Protein AF-A0A135L547-F1 (afdb_monomer)

Nearest PDB structures (foldseek):
  2kpt-assembly1_A  TM=8.141E-01  e=1.147E-02  Corynebacterium glutamicum
  9dm1-assembly1_V  TM=6.692E-01  e=1.284E-01  Mycolicibacterium smegmatis MC2 155
  7orn-assembly1_A  TM=2.961E-01  e=3.358E+00  Orthobunyavirus lacrosseense

Solvent-accessible surface area (backbone atoms only — not comparable to full-atom values): 7830 Å² total; per-residue (Å²): 128,68,68,66,57,54,53,52,52,54,52,50,53,52,50,52,52,56,61,69,60,58,63,84,75,69,71,72,70,68,78,72,76,86,58,43,67,48,54,89,80,58,86,60,54,71,69,53,46,51,52,50,45,61,57,50,69,73,46,95,60,47,60,36,38,38,48,42,61,65,77,63,94,61,46,73,58,53,53,54,49,50,46,58,77,69,63,60,57,42,64,27,40,39,35,40,38,19,65,78,70,73,42,70,48,63,50,51,20,68,61,34,31,77,73,62,52,28,66,66,56,45,51,56,54,44,54,62,51,62,74,75,111

pLDDT: mean 81.59, std 14.98, range [41.41, 95.06]

Organism: NCBI:txid1413211

Radius of gyration: 24.78 Å; Cα contacts (8 Å, |Δi|>4): 134; chains: 1; bounding box: 86×33×38 Å

Secondary structure (DSSP, 8-state):
--HHHHHHHHHHHHHHHHHHTS-------------SEE-TT--S-HHHHHHHHHHHTTSSSEEEEEEES-PPTTHHHHHHHHHHHTT--TTEEEEEEETTTTEEEEEE-HHHHHTT--HHHHHHHHHHHHTT-

Foldseek 3Di:
DPVVVVVVVVVVVVVVVVVVPPDPPPPCPVPLPLQQEAEVPCPDDPVRSVVVVVVQVVDPAAEHEYEEQDDDPPNVVVVVVVCVVSVDDQRYKYWYQHPNVRAIAIAHHPVVVVVVPHRVVRVVVRVVVSVVD

Sequence (133 aa):
MMYSRFIKIWALLFLVLILSNQGRIIIAKAEEKDFVVDDPYQYFSESDKERIENEVKKLPEIYKIIVLPSGKEGIDLEAKTMFQQRNFSQDTIMILIFTDQKEIFAVTGEALQKKGLDDVFLKLKLNSISFLM

Structure (mmCIF, N/CA/C/O backbone):
data_AF-A0A135L547-F1
#
_entry.id   AF-A0A135L547-F1
#
loop_
_atom_site.group_PDB
_atom_site.id
_atom_site.type_symbol
_atom_site.label_atom_id
_atom_site.label_alt_id
_atom_site.label_comp_id
_atom_site.label_asym_id
_atom_site.label_entity_id
_atom_site.label_seq_id
_atom_site.pdbx_PDB_ins_code
_atom_site.Cartn_x
_atom_site.Cartn_y
_atom_site.Cartn_z
_atom_site.occupancy
_atom_site.B_iso_or_equiv
_atom_site.auth_seq_id
_atom_site.auth_comp_id
_atom_site.auth_asym_id
_atom_site.auth_atom_id
_atom_site.pdbx_PDB_model_num
ATOM 1 N N . MET A 1 1 ? 68.816 -13.395 19.271 1.00 59.00 1 MET A N 1
ATOM 2 C CA . MET A 1 1 ? 67.845 -13.840 18.238 1.00 59.00 1 MET A CA 1
ATOM 3 C C . MET A 1 1 ? 66.478 -14.302 18.779 1.00 59.00 1 MET A C 1
ATOM 5 O O . MET A 1 1 ? 65.581 -14.515 17.974 1.00 59.00 1 MET A O 1
ATOM 9 N N . MET A 1 2 ? 66.268 -14.427 20.101 1.00 56.75 2 MET A N 1
ATOM 10 C CA . MET A 1 2 ? 64.996 -14.917 20.676 1.00 56.75 2 MET A CA 1
ATOM 11 C C . MET A 1 2 ? 63.856 -13.880 20.660 1.00 56.75 2 MET A C 1
ATOM 13 O O . MET A 1 2 ? 62.723 -14.228 20.345 1.00 56.75 2 MET A O 1
ATOM 17 N N . TYR A 1 3 ? 64.155 -12.598 20.898 1.00 59.62 3 TYR A N 1
ATOM 18 C CA . TYR A 1 3 ? 63.150 -11.524 20.997 1.00 59.62 3 TYR A CA 1
ATOM 19 C C . TYR A 1 3 ? 62.315 -11.306 19.722 1.00 59.62 3 TYR A C 1
ATOM 21 O O . TYR A 1 3 ? 61.123 -11.023 19.803 1.00 59.62 3 TYR A O 1
ATOM 29 N N . SER A 1 4 ? 62.895 -11.524 18.536 1.00 67.06 4 SER A N 1
ATOM 30 C CA . SER A 1 4 ? 62.187 -11.355 17.254 1.00 67.06 4 SER A CA 1
ATOM 31 C C . SER A 1 4 ? 61.053 -12.371 17.058 1.00 67.06 4 SER A C 1
ATOM 33 O O . SER A 1 4 ? 60.050 -12.062 16.417 1.00 67.06 4 SER A O 1
ATOM 35 N N . ARG A 1 5 ? 61.176 -13.577 17.632 1.00 68.25 5 ARG A N 1
ATOM 36 C CA . ARG A 1 5 ? 60.136 -14.612 17.530 1.00 68.25 5 ARG A CA 1
ATOM 37 C C . ARG A 1 5 ? 58.942 -14.305 18.429 1.00 68.25 5 ARG A C 1
ATOM 39 O O . ARG A 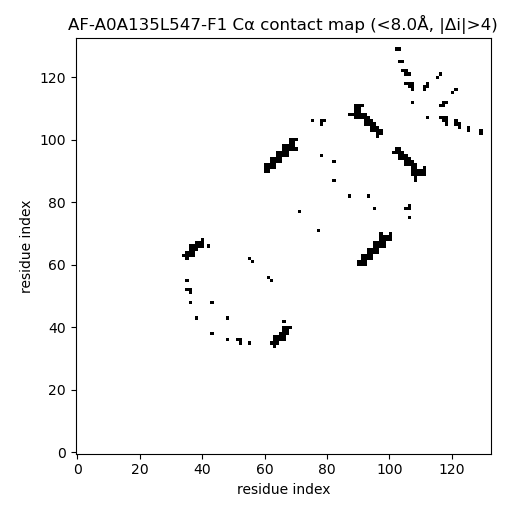1 5 ? 57.811 -14.466 17.987 1.00 68.25 5 ARG A O 1
ATOM 46 N N . PHE A 1 6 ? 59.186 -13.786 19.632 1.00 72.75 6 PHE A N 1
ATOM 47 C CA . PHE A 1 6 ? 58.117 -13.385 20.550 1.00 72.75 6 PHE A CA 1
ATOM 48 C C . PHE A 1 6 ? 57.290 -12.225 19.993 1.00 72.75 6 PHE A C 1
ATOM 50 O O . PHE A 1 6 ? 56.066 -12.293 20.008 1.00 72.75 6 PHE A O 1
ATOM 57 N N . ILE A 1 7 ? 57.937 -11.214 19.409 1.00 76.75 7 ILE A N 1
ATOM 58 C CA . ILE A 1 7 ? 57.241 -10.057 18.819 1.00 76.75 7 ILE A CA 1
ATOM 59 C C . ILE A 1 7 ? 56.313 -10.482 17.672 1.00 76.75 7 ILE A C 1
ATOM 61 O O . ILE A 1 7 ? 55.192 -9.992 17.574 1.00 76.75 7 ILE A O 1
ATOM 65 N N . LYS A 1 8 ? 56.734 -11.442 16.838 1.00 77.81 8 LYS A N 1
ATOM 66 C CA . LYS A 1 8 ? 55.902 -11.970 15.744 1.00 77.81 8 LYS A CA 1
ATOM 67 C C . LYS A 1 8 ? 54.669 -12.717 16.252 1.00 77.81 8 LYS A C 1
ATOM 69 O O . LYS A 1 8 ? 53.600 -12.563 15.674 1.00 77.81 8 LYS A O 1
ATOM 74 N N . ILE A 1 9 ? 54.806 -13.490 17.330 1.00 80.31 9 ILE A N 1
ATOM 75 C CA . ILE A 1 9 ? 53.688 -14.230 17.936 1.00 80.31 9 ILE A CA 1
ATOM 76 C C . ILE A 1 9 ? 52.670 -13.257 18.541 1.00 80.31 9 ILE A C 1
ATOM 78 O O . ILE A 1 9 ? 51.471 -13.400 18.312 1.00 80.31 9 ILE A O 1
ATOM 82 N N . TRP A 1 10 ? 53.144 -12.225 19.242 1.00 81.00 10 TRP A N 1
ATOM 83 C CA . TRP A 1 10 ? 52.277 -11.190 19.807 1.00 81.00 10 TRP A CA 1
ATOM 84 C C . TRP A 1 10 ? 51.562 -10.366 18.732 1.00 81.00 10 TRP A C 1
ATOM 86 O O . TRP A 1 10 ? 50.364 -10.123 18.853 1.00 81.00 10 TRP A O 1
ATOM 96 N N . ALA A 1 11 ? 52.252 -10.006 17.647 1.00 81.06 11 ALA A N 1
ATOM 97 C CA . ALA A 1 11 ? 51.633 -9.322 16.512 1.00 81.06 11 ALA A CA 1
ATOM 98 C C . ALA A 1 11 ? 50.558 -10.187 15.828 1.00 81.06 11 ALA A C 1
ATOM 100 O O . ALA A 1 11 ? 49.505 -9.677 15.450 1.00 81.06 11 ALA A O 1
ATOM 101 N N . LEU A 1 12 ? 50.792 -11.499 15.714 1.00 82.69 12 LEU A N 1
ATOM 102 C CA . LEU A 1 12 ? 49.831 -12.432 15.127 1.00 82.69 12 LEU A CA 1
ATOM 103 C C . LEU A 1 12 ? 48.570 -12.571 15.994 1.00 82.69 12 LEU A C 1
ATOM 105 O O . LEU A 1 12 ? 47.461 -12.543 15.470 1.00 82.69 12 LEU A O 1
ATOM 109 N N . LEU A 1 13 ? 48.726 -12.655 17.320 1.00 82.56 13 LEU A N 1
ATOM 110 C CA . LEU A 1 13 ? 47.597 -12.696 18.256 1.00 82.56 13 LEU A CA 1
ATOM 111 C C . LEU A 1 13 ? 46.771 -11.406 18.217 1.00 82.56 13 LEU A C 1
ATOM 113 O O . LEU A 1 13 ? 45.543 -11.466 18.242 1.00 82.56 13 LEU A O 1
ATOM 117 N N . PHE A 1 14 ? 47.428 -10.251 18.098 1.00 80.06 14 PHE A N 1
ATOM 118 C CA . PHE A 1 14 ? 46.744 -8.962 17.998 1.00 80.06 14 PHE A CA 1
ATOM 119 C C . PHE A 1 14 ? 45.957 -8.829 16.684 1.00 80.06 14 PHE A C 1
ATOM 121 O O . PHE A 1 14 ? 44.828 -8.343 16.683 1.00 80.06 14 PHE A O 1
ATOM 128 N N . LEU A 1 15 ? 46.505 -9.336 15.575 1.00 79.06 15 LEU A N 1
ATOM 129 C CA . LEU A 1 15 ? 45.814 -9.387 14.284 1.00 79.06 15 LEU A CA 1
ATOM 130 C C . LEU A 1 15 ? 44.569 -10.289 14.339 1.00 79.06 15 LEU A C 1
ATOM 132 O O . LEU A 1 15 ? 43.512 -9.904 13.845 1.00 79.06 15 LEU A O 1
ATOM 136 N N . VAL A 1 16 ? 44.667 -11.460 14.978 1.00 78.88 16 VAL A N 1
ATOM 137 C CA . VAL A 1 16 ? 43.524 -12.373 15.161 1.00 78.88 16 VAL A CA 1
ATOM 138 C C . VAL A 1 16 ? 42.432 -11.729 16.017 1.00 78.88 16 VAL A C 1
ATOM 140 O O . VAL A 1 16 ? 41.258 -11.904 15.713 1.00 78.88 16 VAL A O 1
ATOM 143 N N . LEU A 1 17 ? 42.798 -10.938 17.029 1.00 73.25 17 LEU A N 1
ATOM 144 C CA . LEU A 1 17 ? 41.857 -10.182 17.864 1.00 73.25 17 LEU A CA 1
ATOM 145 C C . LEU A 1 17 ? 41.134 -9.064 17.098 1.00 73.25 17 LEU A C 1
ATOM 147 O O . LEU A 1 17 ? 39.944 -8.849 17.304 1.00 73.25 17 LEU A O 1
ATOM 151 N N . ILE A 1 18 ? 41.819 -8.370 16.187 1.00 72.50 18 ILE A N 1
ATOM 152 C CA . ILE A 1 18 ? 41.183 -7.358 15.326 1.00 72.50 18 ILE A CA 1
ATOM 153 C C . ILE A 1 18 ? 40.254 -8.027 14.302 1.00 72.50 18 ILE A C 1
ATOM 155 O O . ILE A 1 18 ? 39.167 -7.519 14.034 1.00 72.50 18 ILE A O 1
ATOM 159 N N . LEU A 1 19 ? 40.650 -9.182 13.758 1.00 65.56 19 LEU A N 1
ATOM 160 C CA . LEU A 1 19 ? 39.831 -9.943 12.811 1.00 65.56 19 LEU A CA 1
ATOM 161 C C . LEU A 1 19 ? 38.622 -10.613 13.479 1.00 65.56 19 LEU A C 1
ATOM 163 O O . LEU A 1 19 ? 37.563 -10.680 12.865 1.00 65.56 19 LEU A O 1
ATOM 167 N N . SER A 1 20 ? 38.736 -11.063 14.731 1.00 66.44 20 SER A N 1
ATOM 168 C CA . SER A 1 20 ? 37.602 -11.617 15.484 1.00 66.44 20 SER A CA 1
ATOM 169 C C . SER A 1 20 ? 36.643 -10.543 16.002 1.00 66.44 20 SER A C 1
ATOM 171 O O . SER A 1 20 ? 35.490 -10.852 16.297 1.00 66.44 20 SER A O 1
ATOM 173 N N . ASN A 1 21 ? 37.102 -9.289 16.076 1.00 58.34 21 ASN A N 1
ATOM 174 C CA . ASN A 1 21 ? 36.296 -8.128 16.446 1.00 58.34 21 ASN A CA 1
ATOM 175 C C . ASN A 1 21 ? 35.741 -7.359 15.232 1.00 58.34 21 ASN A C 1
ATOM 177 O O . ASN A 1 21 ? 35.103 -6.320 15.408 1.00 58.34 21 ASN A O 1
ATOM 181 N N . GLN A 1 22 ? 35.941 -7.856 14.002 1.00 56.75 22 GLN A N 1
ATOM 182 C CA . GLN A 1 22 ? 35.088 -7.454 12.885 1.00 56.75 22 GLN A CA 1
ATOM 183 C C . GLN A 1 22 ? 33.705 -8.001 13.186 1.00 56.75 22 GLN A C 1
ATOM 185 O O . GLN A 1 22 ? 33.427 -9.190 13.031 1.00 56.75 22 GLN A O 1
ATOM 190 N N . GLY A 1 23 ? 32.905 -7.108 13.766 1.00 51.19 23 GLY A N 1
ATOM 191 C CA . GLY A 1 23 ? 31.620 -7.404 14.343 1.00 51.19 23 GLY A CA 1
ATOM 192 C C . GLY A 1 23 ? 30.828 -8.307 13.425 1.00 51.19 23 GLY A C 1
ATOM 193 O O . GLY A 1 23 ? 30.765 -8.116 12.209 1.00 51.19 23 GLY A O 1
ATOM 194 N N . ARG A 1 24 ? 30.156 -9.270 14.046 1.00 49.44 24 ARG A N 1
ATOM 195 C CA . ARG A 1 24 ? 28.866 -9.697 13.540 1.00 49.44 24 ARG A CA 1
ATOM 196 C C . ARG A 1 24 ? 28.063 -8.411 13.368 1.00 49.44 24 ARG A C 1
ATOM 198 O O . ARG A 1 24 ? 27.460 -7.926 14.321 1.00 49.44 24 ARG A O 1
ATOM 205 N N . ILE A 1 25 ? 28.097 -7.838 12.166 1.00 49.78 25 ILE A N 1
ATOM 206 C CA . ILE A 1 25 ? 27.029 -6.993 11.673 1.00 49.78 25 ILE A CA 1
ATOM 207 C C . ILE A 1 25 ? 25.880 -7.983 11.597 1.00 49.78 25 ILE A C 1
ATOM 209 O O . ILE A 1 25 ? 25.635 -8.632 10.583 1.00 49.78 25 ILE A O 1
ATOM 213 N N . ILE A 1 26 ? 25.241 -8.190 12.747 1.00 47.94 26 ILE A N 1
ATOM 214 C CA . ILE A 1 26 ? 23.870 -8.625 12.798 1.00 47.94 26 ILE A CA 1
ATOM 215 C C . ILE A 1 26 ? 23.190 -7.456 12.110 1.00 47.94 26 ILE A C 1
ATOM 217 O O . ILE A 1 26 ? 22.865 -6.446 12.729 1.00 47.94 26 ILE A O 1
ATOM 221 N N . ILE A 1 27 ? 23.084 -7.551 10.785 1.00 49.84 27 ILE A N 1
ATOM 222 C CA . ILE A 1 27 ? 21.995 -6.924 10.076 1.00 49.84 27 ILE A CA 1
ATOM 223 C C . ILE A 1 27 ? 20.817 -7.549 10.800 1.00 49.84 27 ILE A C 1
ATOM 225 O O . ILE A 1 27 ? 20.476 -8.708 10.559 1.00 49.84 27 ILE A O 1
ATOM 229 N N . ALA A 1 28 ? 20.296 -6.843 11.803 1.00 42.16 28 ALA A N 1
ATOM 230 C CA . ALA A 1 28 ? 18.946 -7.057 12.246 1.00 42.16 28 ALA A CA 1
ATOM 231 C C . ALA A 1 28 ? 18.161 -6.772 10.975 1.00 42.16 28 ALA A C 1
ATOM 233 O O . ALA A 1 28 ? 17.871 -5.625 10.645 1.00 42.16 28 ALA A O 1
ATOM 234 N N . LYS A 1 29 ? 17.983 -7.819 10.167 1.00 43.28 29 LYS A N 1
ATOM 235 C CA . LYS A 1 29 ? 16.977 -7.887 9.137 1.00 43.28 29 LYS A CA 1
ATOM 236 C C . LYS A 1 29 ? 15.732 -7.699 9.972 1.00 43.28 29 LYS A C 1
ATOM 238 O O . LYS A 1 29 ? 15.327 -8.646 10.639 1.00 43.28 29 LYS A O 1
ATOM 243 N N . ALA A 1 30 ? 15.316 -6.436 10.116 1.00 45.88 30 ALA A N 1
ATOM 244 C CA . ALA A 1 30 ? 14.135 -6.066 10.863 1.00 45.88 30 ALA A CA 1
ATOM 245 C C . ALA A 1 30 ? 13.095 -7.057 10.380 1.00 45.88 30 ALA A C 1
ATOM 247 O O . ALA A 1 30 ? 12.894 -7.150 9.167 1.00 45.88 30 ALA A O 1
ATOM 248 N N . GLU A 1 31 ? 12.628 -7.918 11.284 1.00 45.50 31 GLU A N 1
ATOM 249 C CA . GLU A 1 31 ? 11.633 -8.915 10.941 1.00 45.50 31 GLU A CA 1
ATOM 250 C C . GLU A 1 31 ? 10.502 -8.123 10.312 1.00 45.50 31 GLU A C 1
ATOM 252 O O . GLU A 1 31 ? 9.852 -7.304 10.965 1.00 45.50 31 GLU A O 1
ATOM 257 N N . GLU A 1 32 ? 10.405 -8.250 8.993 1.00 52.97 32 GLU A N 1
ATOM 258 C CA . GLU A 1 32 ? 9.425 -7.577 8.178 1.00 52.97 32 GLU A CA 1
ATOM 259 C C . GLU A 1 32 ? 8.116 -8.146 8.703 1.00 52.97 32 GLU A C 1
ATOM 261 O O . GLU A 1 32 ? 7.794 -9.307 8.450 1.00 52.97 32 GLU A O 1
ATOM 266 N N . LYS A 1 33 ? 7.429 -7.402 9.578 1.00 54.69 33 LYS A N 1
ATOM 267 C CA . LYS A 1 33 ? 6.082 -7.780 9.986 1.00 54.69 33 LYS A CA 1
ATOM 268 C C . LYS A 1 33 ? 5.312 -7.851 8.679 1.00 54.69 33 LYS A C 1
ATOM 270 O O . LYS A 1 33 ? 5.083 -6.821 8.052 1.00 54.69 33 LYS A O 1
ATOM 275 N N . ASP A 1 34 ? 4.991 -9.060 8.245 1.00 72.69 34 ASP A N 1
ATOM 276 C CA . ASP A 1 34 ? 4.260 -9.306 7.012 1.00 72.69 34 ASP A CA 1
ATOM 277 C C . ASP A 1 34 ? 2.791 -8.931 7.237 1.00 72.69 34 ASP A C 1
ATOM 279 O O . ASP A 1 34 ? 1.918 -9.777 7.386 1.00 72.69 34 ASP A O 1
ATOM 283 N N . PHE A 1 35 ? 2.526 -7.633 7.381 1.00 81.50 35 PHE A N 1
ATOM 284 C CA . PHE A 1 35 ? 1.179 -7.098 7.518 1.00 81.50 35 PHE A CA 1
ATOM 285 C C . PHE A 1 35 ? 0.586 -6.913 6.129 1.00 81.50 35 PHE A C 1
ATOM 287 O O . PHE A 1 35 ? 1.290 -6.477 5.217 1.00 81.50 35 PHE A O 1
ATOM 294 N N . VAL A 1 36 ? -0.699 -7.206 5.949 1.00 89.62 36 VAL A N 1
ATOM 295 C CA . VAL A 1 36 ? -1.418 -6.763 4.747 1.00 89.62 36 VAL A CA 1
ATOM 296 C C . VAL A 1 36 ? -2.026 -5.386 4.995 1.00 89.62 36 VAL A C 1
ATOM 298 O O . VAL A 1 36 ? -1.970 -4.548 4.101 1.00 89.62 36 VAL A O 1
ATOM 301 N N . VAL A 1 37 ? -2.525 -5.122 6.208 1.00 92.88 37 VAL A N 1
ATOM 302 C CA . VAL A 1 37 ? -3.088 -3.823 6.610 1.00 92.88 37 VAL A CA 1
ATOM 303 C C . VAL A 1 37 ? -2.299 -3.227 7.783 1.00 92.88 37 VAL A C 1
ATOM 305 O O . VAL A 1 37 ? -2.224 -3.824 8.854 1.00 92.88 37 VAL A O 1
ATOM 308 N N . ASP A 1 38 ? -1.732 -2.036 7.594 1.00 93.69 38 ASP A N 1
ATOM 309 C CA . ASP A 1 38 ? -1.131 -1.197 8.639 1.00 93.69 38 ASP A CA 1
ATOM 310 C C . ASP A 1 38 ? -2.065 -0.018 8.934 1.00 93.69 38 ASP A C 1
ATOM 312 O O . ASP A 1 38 ? -2.158 0.936 8.163 1.00 93.69 38 ASP A O 1
ATOM 316 N N . ASP A 1 39 ? -2.791 -0.112 10.045 1.00 93.25 39 ASP A N 1
ATOM 317 C CA . ASP A 1 39 ? -3.745 0.897 10.513 1.00 93.25 39 ASP A CA 1
ATOM 318 C C . ASP A 1 39 ? -3.389 1.319 11.950 1.00 93.25 39 ASP A C 1
ATOM 320 O O . ASP A 1 39 ? -3.983 0.830 12.921 1.00 93.25 39 ASP A O 1
ATOM 324 N N . PRO A 1 40 ? -2.373 2.188 12.109 1.00 90.62 40 PRO A N 1
ATOM 325 C CA . PRO A 1 40 ? -1.860 2.584 13.419 1.00 90.62 40 PRO A CA 1
ATOM 326 C C . PRO A 1 40 ? -2.842 3.451 14.220 1.00 90.62 40 PRO A C 1
ATOM 328 O O . PRO A 1 40 ? -2.686 3.584 15.433 1.00 90.62 40 PRO A O 1
ATOM 331 N N . TYR A 1 41 ? -3.850 4.025 13.561 1.00 93.12 41 TYR A N 1
ATOM 332 C CA . TYR A 1 41 ? -4.857 4.900 14.166 1.00 93.12 41 TYR A CA 1
ATOM 333 C C . TYR A 1 41 ? -6.197 4.194 14.422 1.00 93.12 41 TYR A C 1
ATOM 335 O O . TYR A 1 41 ? -7.107 4.813 14.967 1.00 93.12 41 TYR A O 1
ATOM 343 N N . GLN A 1 42 ? -6.295 2.899 14.096 1.00 93.75 42 GLN A N 1
ATOM 344 C CA . GLN A 1 42 ? -7.456 2.045 14.366 1.00 93.75 42 GLN A CA 1
ATOM 345 C C . GLN A 1 42 ? -8.754 2.536 13.704 1.00 93.75 42 GLN A C 1
ATOM 347 O O . GLN A 1 42 ? -9.829 2.476 14.300 1.00 93.75 42 GLN A O 1
ATOM 352 N N . TYR A 1 43 ? -8.664 3.005 12.460 1.00 93.56 43 TYR A N 1
ATOM 353 C CA . TYR A 1 43 ? -9.841 3.345 11.657 1.00 93.56 43 TYR A CA 1
ATOM 354 C C . TYR A 1 43 ? -10.689 2.120 11.295 1.00 93.56 43 TYR A C 1
ATOM 356 O O . TYR A 1 43 ? -11.901 2.241 11.112 1.00 93.56 43 TYR A O 1
ATOM 364 N N . PHE A 1 44 ? -10.068 0.946 11.196 1.00 93.38 44 PHE A N 1
ATOM 365 C CA . PHE A 1 44 ? -10.736 -0.322 10.940 1.00 93.38 44 PHE A CA 1
ATOM 366 C C . PHE A 1 44 ? -10.798 -1.181 12.199 1.00 93.38 44 PHE A C 1
ATOM 368 O O . PHE A 1 44 ? -9.840 -1.275 12.971 1.00 93.38 44 PHE A O 1
ATOM 375 N N . SER A 1 45 ? -11.921 -1.882 12.366 1.00 95.06 45 SER A N 1
ATOM 376 C CA . SER A 1 45 ? -12.009 -2.956 13.353 1.00 95.06 45 SER A CA 1
ATOM 377 C C . SER A 1 45 ? -11.096 -4.123 12.960 1.00 95.06 45 SER A C 1
ATOM 379 O O . SER A 1 45 ? -10.795 -4.321 11.783 1.00 95.06 45 SER A O 1
ATOM 381 N N . GLU A 1 46 ? -10.689 -4.950 13.923 1.00 93.31 46 GLU A N 1
ATOM 382 C CA . GLU A 1 46 ? -9.891 -6.150 13.622 1.00 93.31 46 GLU A CA 1
ATOM 383 C C . GLU A 1 46 ? -10.623 -7.106 12.663 1.00 93.31 46 GLU A C 1
ATOM 385 O O . GLU A 1 46 ? -10.003 -7.668 11.764 1.00 93.31 46 GLU A O 1
ATOM 390 N N . SER A 1 47 ? -11.954 -7.210 12.767 1.00 94.44 47 SER A N 1
ATOM 391 C CA . SER A 1 47 ? -12.768 -7.984 11.820 1.00 94.44 47 SER A CA 1
ATOM 392 C C . SER A 1 47 ? -12.754 -7.413 10.401 1.00 94.44 47 SER A C 1
ATOM 394 O O . SER A 1 47 ? -12.778 -8.171 9.432 1.00 94.44 47 SER A O 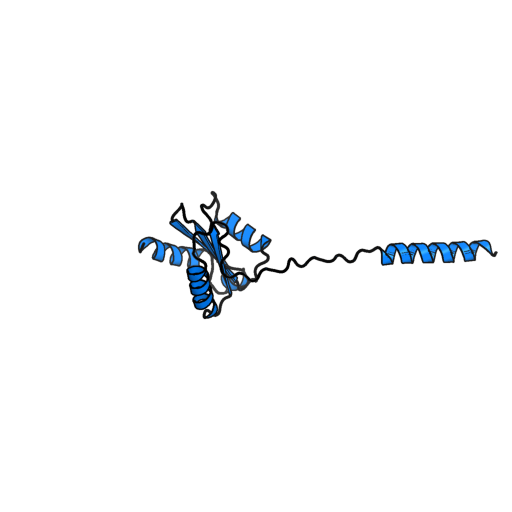1
ATOM 396 N N . ASP A 1 48 ? -12.705 -6.085 10.256 1.00 94.19 48 ASP A N 1
ATOM 397 C CA . ASP A 1 48 ? -12.596 -5.457 8.938 1.00 94.19 48 ASP A CA 1
ATOM 398 C C . ASP A 1 48 ? -11.223 -5.713 8.329 1.00 94.19 48 ASP A C 1
ATOM 400 O O . ASP A 1 48 ? -11.144 -6.072 7.153 1.00 94.19 48 ASP A O 1
ATOM 404 N N . LYS A 1 49 ? -10.159 -5.587 9.132 1.00 93.44 49 LYS A N 1
ATOM 405 C CA . LYS A 1 49 ? -8.793 -5.899 8.703 1.00 93.44 49 LYS A CA 1
ATOM 406 C C . LYS A 1 49 ? -8.714 -7.343 8.234 1.00 93.44 49 LYS A C 1
ATOM 408 O O . LYS A 1 49 ? -8.343 -7.565 7.090 1.00 93.44 49 LYS A O 1
ATOM 413 N N . GLU A 1 50 ? -9.166 -8.303 9.040 1.00 94.25 50 GLU A N 1
ATOM 414 C CA . GLU A 1 50 ? -9.160 -9.726 8.680 1.00 94.25 50 GLU A CA 1
ATOM 415 C C . GLU A 1 50 ? -9.934 -10.000 7.382 1.00 94.25 50 GLU A C 1
ATOM 417 O O . GLU A 1 50 ? -9.459 -10.729 6.507 1.00 94.25 50 GLU A O 1
ATOM 422 N N . ARG A 1 51 ? -11.106 -9.376 7.207 1.00 94.00 51 ARG A N 1
ATOM 423 C CA . ARG A 1 51 ? -11.873 -9.487 5.961 1.00 94.00 51 ARG A CA 1
ATOM 424 C C . ARG A 1 51 ? -11.086 -8.949 4.766 1.00 94.00 51 ARG A C 1
ATOM 426 O O . ARG A 1 51 ? -11.041 -9.613 3.734 1.00 94.00 51 ARG A O 1
ATOM 433 N N . ILE A 1 52 ? -10.462 -7.779 4.902 1.00 93.19 52 ILE A N 1
ATOM 434 C CA . ILE A 1 52 ? -9.622 -7.183 3.857 1.00 93.19 52 ILE A CA 1
ATOM 435 C C . ILE A 1 52 ? -8.444 -8.107 3.537 1.00 93.19 52 ILE A C 1
ATOM 437 O O . ILE A 1 52 ? -8.226 -8.417 2.369 1.00 93.19 52 ILE A O 1
ATOM 441 N N . GLU A 1 53 ? -7.723 -8.599 4.548 1.00 93.00 53 GLU A N 1
ATOM 442 C CA . GLU A 1 53 ? -6.590 -9.505 4.344 1.00 93.00 53 GLU A CA 1
ATOM 443 C C . GLU A 1 53 ? -7.008 -10.780 3.607 1.00 93.00 53 GLU A C 1
ATOM 445 O O . GLU A 1 53 ? -6.302 -11.236 2.709 1.00 93.00 53 GLU A O 1
ATOM 450 N N . ASN A 1 54 ? -8.164 -11.348 3.957 1.00 93.06 54 ASN A N 1
ATOM 451 C CA . ASN A 1 54 ? -8.685 -12.558 3.329 1.00 93.06 54 ASN A CA 1
ATOM 452 C C . ASN A 1 54 ? -9.090 -12.343 1.867 1.00 93.06 54 ASN A C 1
ATOM 454 O O . ASN A 1 54 ? -8.889 -13.242 1.053 1.00 93.06 54 ASN A O 1
ATOM 458 N N . GLU A 1 55 ? -9.648 -11.185 1.513 1.00 92.69 55 GLU A N 1
ATOM 459 C CA . GLU A 1 55 ? 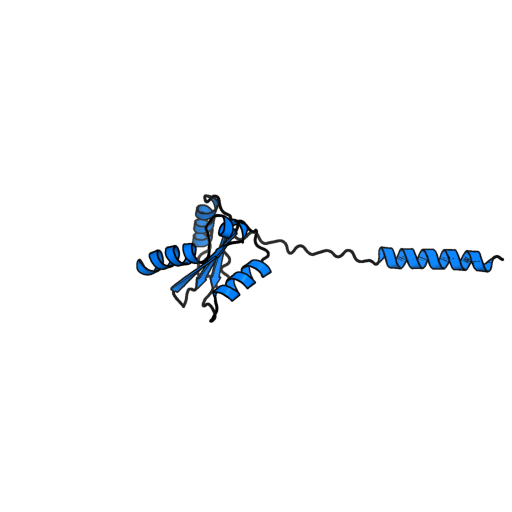-9.946 -10.865 0.113 1.00 92.69 55 GLU A CA 1
ATOM 460 C C . GLU A 1 55 ? -8.671 -10.596 -0.687 1.00 92.69 55 GLU A C 1
ATOM 462 O O . GLU A 1 55 ? -8.498 -11.120 -1.786 1.00 92.69 55 GLU A O 1
ATOM 467 N N . VAL A 1 56 ? -7.739 -9.843 -0.107 1.00 90.25 56 VAL A N 1
ATOM 468 C CA . VAL A 1 56 ? -6.470 -9.485 -0.741 1.00 90.25 56 VAL A CA 1
ATOM 469 C C . VAL A 1 56 ? -5.589 -10.709 -0.998 1.00 90.25 56 VAL A C 1
ATOM 471 O O . VAL A 1 56 ? -4.993 -10.813 -2.064 1.00 90.25 56 VAL A O 1
ATOM 474 N N . LYS A 1 57 ? -5.546 -11.679 -0.076 1.00 88.19 57 LYS A N 1
ATOM 475 C CA . LYS A 1 57 ? -4.781 -12.932 -0.239 1.00 88.19 57 LYS A CA 1
ATOM 476 C C . LYS A 1 57 ? -5.234 -13.787 -1.429 1.00 88.19 57 LYS A C 1
ATOM 478 O O . LYS A 1 57 ? -4.505 -14.692 -1.826 1.00 88.19 57 LYS A O 1
ATOM 483 N N . LYS A 1 58 ? -6.427 -13.543 -1.983 1.00 90.38 58 LYS A N 1
ATOM 484 C CA . LYS A 1 58 ? -6.924 -14.233 -3.187 1.00 90.38 58 LYS A CA 1
ATOM 485 C C . LYS A 1 58 ? -6.378 -13.624 -4.480 1.00 90.38 58 LYS A C 1
ATOM 487 O O . LYS A 1 58 ? -6.550 -14.223 -5.541 1.00 90.38 58 LYS A O 1
ATOM 492 N N . LEU A 1 59 ? -5.781 -12.435 -4.410 1.00 87.38 59 LEU A N 1
ATOM 493 C CA . LEU A 1 59 ? -5.220 -11.737 -5.559 1.00 87.38 59 LEU A CA 1
ATOM 494 C C . LEU A 1 59 ? -3.790 -12.237 -5.840 1.00 87.38 59 LEU A C 1
ATOM 496 O O . LEU A 1 59 ? -3.095 -12.656 -4.914 1.00 87.38 59 LEU A O 1
ATOM 500 N N . PRO A 1 60 ? -3.352 -12.244 -7.112 1.00 84.88 60 PRO A N 1
ATOM 501 C CA . PRO A 1 60 ? -2.048 -12.789 -7.482 1.00 84.88 60 PRO A CA 1
ATOM 502 C C . PRO A 1 60 ? -0.872 -11.872 -7.114 1.00 84.88 60 PRO A C 1
ATOM 504 O O . PRO A 1 60 ? 0.250 -12.358 -6.966 1.00 84.88 60 PRO A O 1
ATOM 507 N N . GLU A 1 61 ? -1.102 -10.566 -6.976 1.00 87.00 61 GLU A N 1
ATOM 508 C CA . GLU A 1 61 ? -0.094 -9.598 -6.549 1.00 87.00 61 GLU A CA 1
ATOM 509 C C . GLU A 1 61 ? 0.003 -9.487 -5.022 1.00 87.00 61 GLU A C 1
ATOM 511 O O . GLU A 1 61 ? -0.919 -9.819 -4.277 1.00 87.00 61 GLU A O 1
ATOM 516 N N . ILE A 1 62 ? 1.136 -8.972 -4.540 1.00 90.69 62 ILE A N 1
ATOM 517 C CA . ILE A 1 62 ? 1.319 -8.671 -3.120 1.00 90.69 62 ILE A CA 1
ATOM 518 C C . ILE A 1 62 ? 0.739 -7.285 -2.861 1.00 90.69 62 ILE A C 1
ATOM 520 O O . ILE A 1 62 ? 1.151 -6.318 -3.494 1.00 90.69 62 ILE A O 1
ATOM 524 N N . TYR A 1 63 ? -0.169 -7.159 -1.901 1.00 92.81 63 TYR A N 1
ATOM 525 C CA . TYR A 1 63 ? -0.727 -5.863 -1.521 1.00 92.81 63 TYR A CA 1
ATOM 526 C C . TYR A 1 63 ? -0.325 -5.489 -0.100 1.00 92.81 63 TYR A C 1
ATOM 528 O O . TYR A 1 63 ? -0.305 -6.332 0.801 1.00 92.81 63 TYR A O 1
ATOM 536 N N . LYS A 1 64 ? -0.050 -4.200 0.096 1.00 94.62 64 LYS A N 1
ATOM 537 C CA . LYS A 1 64 ? 0.182 -3.576 1.402 1.00 94.62 64 LYS A CA 1
ATOM 538 C C . LYS A 1 64 ? -0.709 -2.347 1.510 1.00 94.62 64 LYS A C 1
ATOM 540 O O . LYS A 1 64 ? -0.567 -1.415 0.727 1.00 94.62 64 LYS A O 1
ATOM 545 N N . ILE A 1 65 ? -1.637 -2.349 2.453 1.00 94.88 65 ILE A N 1
ATOM 546 C CA . ILE A 1 65 ? -2.592 -1.268 2.688 1.00 94.88 65 ILE A CA 1
ATOM 547 C C . ILE A 1 65 ? -2.135 -0.513 3.930 1.00 94.88 65 ILE A C 1
ATOM 549 O O . ILE A 1 65 ? -1.922 -1.124 4.972 1.00 94.88 65 ILE A O 1
ATOM 553 N N . ILE A 1 66 ? -1.979 0.802 3.826 1.00 94.44 66 ILE A N 1
ATOM 554 C CA . ILE A 1 66 ? -1.581 1.671 4.933 1.00 94.44 66 ILE A CA 1
ATOM 555 C C . ILE A 1 66 ? -2.646 2.747 5.097 1.00 94.44 66 ILE A C 1
ATOM 557 O O . ILE A 1 66 ? -3.011 3.427 4.136 1.00 94.44 66 ILE A O 1
ATOM 561 N N . VAL A 1 67 ? -3.143 2.899 6.318 1.00 94.69 67 VAL A N 1
ATOM 562 C CA . VAL A 1 67 ? -4.230 3.820 6.647 1.00 94.69 67 VAL A CA 1
ATOM 563 C C . VAL A 1 67 ? -3.668 4.974 7.456 1.00 94.69 67 VAL A C 1
ATOM 565 O O . VAL A 1 67 ? -3.043 4.781 8.499 1.00 94.69 67 VAL A O 1
ATOM 568 N N . LEU A 1 68 ? -3.863 6.185 6.951 1.00 93.31 68 LEU A N 1
ATOM 569 C CA . LEU A 1 68 ? -3.326 7.409 7.525 1.00 93.31 68 LEU A CA 1
ATOM 570 C C . LEU A 1 68 ? -4.437 8.465 7.607 1.00 93.31 68 LEU A C 1
ATOM 572 O O . LEU A 1 68 ? -5.340 8.466 6.774 1.00 93.31 68 LEU A O 1
ATOM 576 N N . PRO A 1 69 ? -4.368 9.400 8.567 1.00 90.69 69 PRO A N 1
ATOM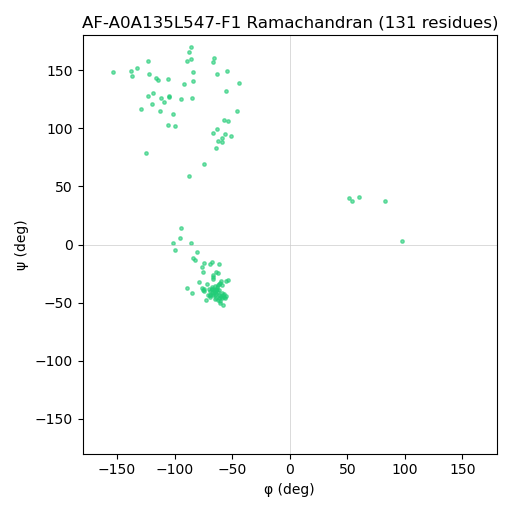 577 C CA . PRO A 1 69 ? -5.326 10.500 8.650 1.00 90.69 69 PRO A CA 1
ATOM 578 C C . PRO A 1 69 ? -5.291 11.375 7.390 1.00 90.69 69 PRO A C 1
ATOM 580 O O . PRO A 1 69 ? -6.312 11.614 6.749 1.00 90.69 69 PRO A O 1
ATOM 583 N N . SER A 1 70 ? -4.097 11.811 6.984 1.00 90.50 70 SER A N 1
ATOM 584 C CA . SER A 1 70 ? -3.898 12.746 5.874 1.00 90.50 70 SER A CA 1
ATOM 585 C C . SER A 1 70 ? -2.525 12.577 5.227 1.00 90.50 70 SER A C 1
ATOM 587 O O . SER A 1 70 ? -1.550 12.286 5.924 1.00 90.50 70 SER A O 1
ATOM 589 N N . GLY A 1 71 ? -2.437 12.833 3.924 1.00 84.62 71 GLY A N 1
ATOM 590 C CA . GLY A 1 71 ? -1.192 12.948 3.171 1.00 84.62 71 GLY A CA 1
ATOM 591 C C . GLY A 1 71 ? -0.644 14.376 3.160 1.00 84.62 71 GLY A C 1
ATOM 592 O O . GLY A 1 71 ? -1.387 15.344 3.361 1.00 84.62 71 GLY A O 1
ATOM 593 N N . LYS A 1 72 ? 0.663 14.518 2.922 1.00 83.94 72 LYS A N 1
ATOM 594 C CA . LYS A 1 72 ? 1.307 15.826 2.727 1.00 83.94 72 LYS A CA 1
ATOM 595 C C . LYS A 1 72 ? 1.248 16.259 1.262 1.00 83.94 72 LYS A C 1
ATOM 597 O O . LYS A 1 72 ? 1.012 15.452 0.363 1.00 83.94 72 LYS A O 1
ATOM 602 N N . GLU A 1 73 ? 1.523 17.539 1.012 1.00 81.12 73 GLU A N 1
ATOM 603 C CA . GLU A 1 73 ? 1.817 18.003 -0.347 1.00 81.12 73 GLU A CA 1
ATOM 604 C C . GLU A 1 73 ? 2.983 17.195 -0.939 1.00 81.12 73 GLU A C 1
ATOM 606 O O . GLU A 1 73 ? 4.014 17.003 -0.292 1.00 81.12 73 GLU A O 1
ATOM 611 N N . GLY A 1 74 ? 2.818 16.711 -2.174 1.00 84.31 74 GLY A N 1
ATOM 612 C CA . GLY A 1 74 ? 3.805 15.841 -2.819 1.00 84.31 74 GLY A CA 1
ATOM 613 C C . GLY A 1 74 ? 3.684 14.364 -2.433 1.00 84.31 74 GLY A C 1
ATOM 614 O O . GLY A 1 74 ? 4.702 13.676 -2.321 1.00 84.31 74 GLY A O 1
ATOM 615 N N . ILE A 1 75 ? 2.454 13.866 -2.268 1.00 86.62 75 ILE A N 1
ATOM 616 C CA . ILE A 1 75 ? 2.185 12.486 -1.847 1.00 86.62 75 ILE A CA 1
ATOM 617 C C . ILE A 1 75 ? 2.869 11.418 -2.710 1.00 86.62 75 ILE A C 1
ATOM 619 O O . ILE A 1 75 ? 3.292 10.389 -2.192 1.00 86.62 75 ILE A O 1
ATOM 623 N N . ASP A 1 76 ? 3.078 11.690 -4.001 1.00 87.44 76 ASP A N 1
ATOM 624 C CA . ASP A 1 76 ? 3.815 10.805 -4.909 1.00 87.44 76 ASP A CA 1
ATOM 625 C C . ASP A 1 76 ? 5.228 10.478 -4.384 1.00 87.44 76 ASP A C 1
ATOM 627 O O . ASP A 1 76 ? 5.671 9.327 -4.416 1.00 87.44 76 ASP A O 1
ATOM 631 N N . LEU A 1 77 ? 5.951 11.491 -3.890 1.00 88.75 77 LEU A N 1
ATOM 632 C CA . LEU A 1 77 ? 7.308 11.331 -3.367 1.00 88.75 77 LEU A CA 1
ATOM 633 C C . LEU A 1 77 ? 7.292 10.655 -1.996 1.00 88.75 77 LEU A C 1
ATOM 635 O O . LEU A 1 77 ? 8.135 9.799 -1.716 1.00 88.75 77 LEU A O 1
ATOM 639 N N . GLU A 1 78 ? 6.333 11.026 -1.150 1.00 89.12 78 GLU A N 1
ATOM 640 C CA . GLU A 1 78 ? 6.166 10.433 0.173 1.00 89.12 78 GLU A CA 1
ATOM 641 C C . GLU A 1 78 ? 5.860 8.934 0.064 1.00 89.12 78 GLU A C 1
ATOM 643 O O . GLU A 1 78 ? 6.549 8.126 0.683 1.00 89.12 78 GLU A O 1
ATOM 648 N N . ALA A 1 79 ? 4.924 8.543 -0.800 1.00 90.25 79 ALA A N 1
ATOM 649 C CA . ALA A 1 79 ? 4.572 7.149 -1.041 1.00 90.25 79 ALA A CA 1
ATOM 650 C C . ALA A 1 79 ? 5.769 6.333 -1.555 1.00 90.25 79 ALA A C 1
ATOM 652 O O . ALA A 1 79 ? 6.049 5.251 -1.039 1.00 90.25 79 ALA A O 1
ATOM 653 N N . LYS A 1 80 ? 6.533 6.864 -2.520 1.00 90.25 80 LYS A N 1
ATOM 654 C CA . LYS A 1 80 ? 7.757 6.207 -3.019 1.00 90.25 80 LYS A CA 1
ATOM 655 C C . LYS A 1 80 ? 8.809 6.056 -1.924 1.00 90.25 80 LYS A C 1
ATOM 657 O O . LYS A 1 80 ? 9.433 5.003 -1.807 1.00 90.25 80 LYS A O 1
ATOM 662 N N . THR A 1 81 ? 8.964 7.080 -1.088 1.00 90.50 81 THR A N 1
ATOM 663 C CA . THR A 1 81 ? 9.884 7.050 0.052 1.00 90.50 81 THR A CA 1
ATOM 664 C C . THR A 1 81 ? 9.454 5.998 1.074 1.00 90.50 81 THR A C 1
ATOM 666 O O . THR A 1 81 ? 10.284 5.197 1.495 1.00 90.50 81 THR A O 1
ATOM 669 N N . MET A 1 82 ? 8.165 5.934 1.425 1.00 90.38 82 MET A N 1
ATOM 670 C CA . MET A 1 82 ? 7.635 4.911 2.332 1.00 90.38 82 MET A CA 1
ATOM 671 C C . MET A 1 82 ? 7.841 3.502 1.772 1.00 90.38 82 MET A C 1
ATOM 673 O O . MET A 1 82 ? 8.300 2.625 2.499 1.00 90.38 82 MET A O 1
ATOM 677 N N . PHE A 1 83 ? 7.570 3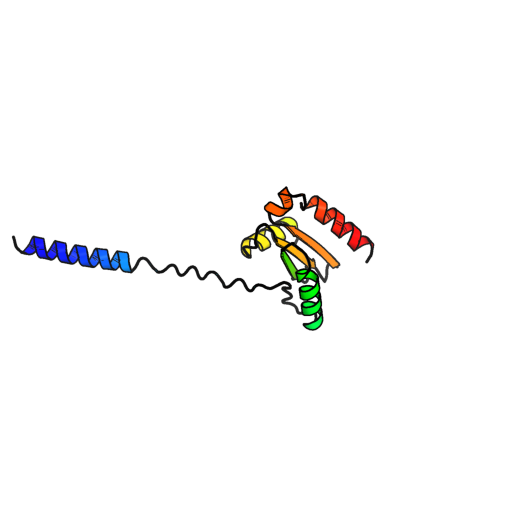.292 0.481 1.00 92.12 83 PHE A N 1
ATOM 678 C CA . PHE A 1 83 ? 7.775 2.006 -0.187 1.00 92.12 83 PHE A CA 1
ATOM 679 C C . PHE A 1 83 ? 9.226 1.520 -0.051 1.00 92.12 83 PHE A C 1
ATOM 681 O O . PHE A 1 83 ? 9.478 0.369 0.308 1.00 92.12 83 PHE A O 1
ATOM 688 N N . GLN A 1 84 ? 10.186 2.420 -0.287 1.00 90.75 84 GLN A N 1
ATOM 689 C CA . GLN A 1 84 ? 11.616 2.133 -0.166 1.00 90.75 84 GLN A CA 1
ATOM 690 C C . GLN A 1 84 ? 12.048 1.910 1.286 1.00 90.75 84 GLN A C 1
ATOM 692 O O . GLN A 1 84 ? 12.764 0.954 1.570 1.00 90.75 84 GLN A O 1
ATOM 697 N N . GLN A 1 85 ? 11.599 2.756 2.216 1.00 90.12 85 GLN A N 1
ATOM 698 C CA . GLN A 1 85 ? 11.926 2.643 3.642 1.00 90.12 85 GLN A CA 1
ATOM 699 C C . GLN A 1 85 ? 11.411 1.342 4.256 1.00 90.12 85 GLN A C 1
ATOM 701 O O . GLN A 1 85 ? 12.066 0.765 5.122 1.00 90.12 85 GLN A O 1
ATOM 706 N N . ARG A 1 86 ? 10.246 0.876 3.798 1.00 89.12 86 ARG A N 1
ATOM 707 C CA . ARG A 1 86 ? 9.644 -0.395 4.215 1.00 89.12 86 ARG A CA 1
ATOM 708 C C . ARG A 1 86 ? 10.259 -1.599 3.496 1.00 89.12 86 ARG A C 1
ATOM 710 O O . ARG A 1 86 ? 9.943 -2.723 3.856 1.00 89.12 86 ARG A O 1
ATOM 717 N N . ASN A 1 87 ? 11.141 -1.361 2.521 1.00 89.38 87 ASN A N 1
A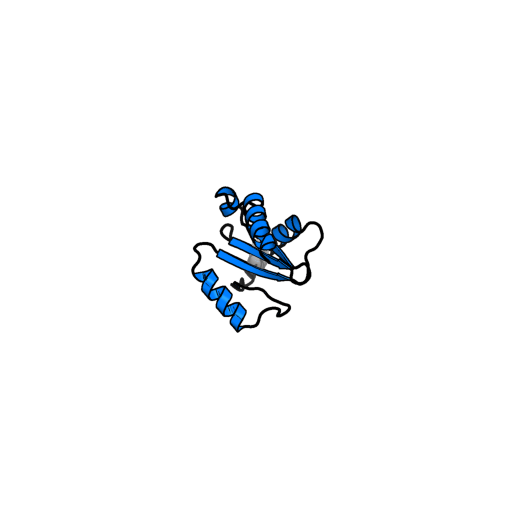TOM 718 C CA . ASN A 1 87 ? 11.830 -2.375 1.726 1.00 89.38 87 ASN A CA 1
ATOM 719 C C . ASN A 1 87 ? 10.876 -3.379 1.050 1.00 89.38 87 ASN A C 1
ATOM 721 O O . ASN A 1 87 ? 11.183 -4.566 0.946 1.00 89.38 87 ASN A O 1
ATOM 725 N N . PHE A 1 88 ? 9.721 -2.899 0.581 1.00 90.38 88 PHE A N 1
ATOM 726 C CA . PHE A 1 88 ? 8.737 -3.760 -0.063 1.00 90.38 88 PHE A CA 1
ATOM 727 C C . PHE A 1 88 ? 9.272 -4.389 -1.357 1.00 90.38 88 PHE A C 1
ATOM 729 O O . PHE A 1 88 ? 10.038 -3.782 -2.111 1.00 90.38 88 PHE A O 1
ATOM 736 N N . SER A 1 89 ? 8.817 -5.616 -1.632 1.00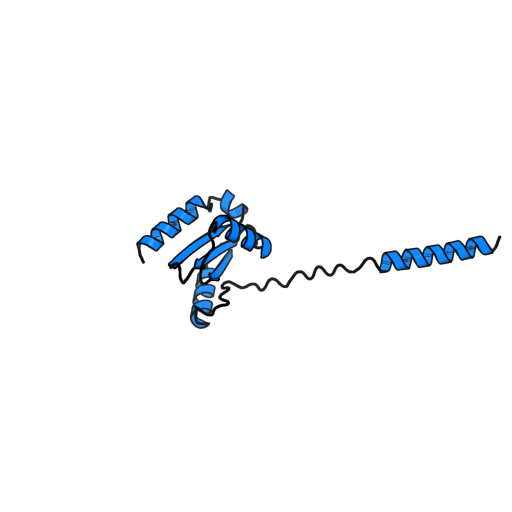 91.38 89 SER A N 1
ATOM 737 C CA . SER A 1 89 ? 9.110 -6.322 -2.884 1.00 91.38 89 SER A CA 1
ATOM 738 C C . SER A 1 89 ? 8.712 -5.499 -4.114 1.00 91.38 89 SER A C 1
ATOM 740 O O . SER A 1 89 ? 7.731 -4.760 -4.100 1.00 91.38 89 SER A O 1
ATOM 742 N N . GLN A 1 90 ? 9.436 -5.675 -5.221 1.00 90.81 90 GLN A N 1
ATOM 743 C CA . GLN A 1 90 ? 9.141 -5.002 -6.490 1.00 90.81 90 GLN A CA 1
ATOM 744 C C . GLN A 1 90 ? 7.825 -5.467 -7.140 1.00 90.81 90 GLN A C 1
ATOM 746 O O . GLN A 1 90 ? 7.316 -4.784 -8.028 1.00 90.81 90 GLN A O 1
ATOM 751 N N . ASP A 1 91 ? 7.274 -6.594 -6.681 1.00 90.19 91 ASP A N 1
ATOM 752 C CA . ASP A 1 91 ? 5.956 -7.110 -7.067 1.00 90.19 91 ASP A CA 1
ATOM 753 C C . ASP A 1 91 ? 4.832 -6.674 -6.096 1.00 90.19 91 ASP A C 1
ATOM 755 O O . ASP A 1 91 ? 3.736 -7.234 -6.117 1.00 90.19 91 ASP A O 1
ATOM 759 N N . THR A 1 92 ? 5.095 -5.684 -5.232 1.00 92.62 92 THR A N 1
ATOM 760 C CA . THR A 1 92 ? 4.116 -5.145 -4.277 1.00 92.62 92 THR A CA 1
ATOM 761 C C . THR A 1 92 ? 3.343 -3.957 -4.850 1.00 92.62 92 THR A C 1
ATOM 763 O O . THR A 1 92 ? 3.922 -3.038 -5.437 1.00 92.62 92 THR A O 1
ATOM 766 N N . ILE A 1 93 ? 2.037 -3.939 -4.589 1.00 93.25 93 ILE A N 1
ATOM 767 C CA . ILE A 1 93 ? 1.132 -2.800 -4.726 1.00 93.25 93 ILE A CA 1
ATOM 768 C C . ILE A 1 93 ? 0.893 -2.219 -3.330 1.00 93.25 93 ILE A C 1
ATOM 770 O O . ILE A 1 93 ? 0.269 -2.850 -2.477 1.00 93.25 93 ILE A O 1
ATOM 774 N N . MET A 1 94 ? 1.394 -1.012 -3.080 1.00 94.69 94 MET A N 1
ATOM 775 C CA . MET A 1 94 ? 1.125 -0.280 -1.847 1.00 94.69 94 MET A CA 1
ATOM 776 C C . MET A 1 94 ? -0.058 0.663 -2.057 1.00 94.69 94 MET A C 1
ATOM 778 O O . MET A 1 94 ? -0.033 1.499 -2.957 1.00 94.69 94 MET A O 1
ATOM 782 N N . ILE A 1 95 ? -1.072 0.547 -1.206 1.00 93.56 95 ILE A N 1
ATOM 783 C CA . ILE A 1 95 ? -2.265 1.391 -1.197 1.00 93.56 95 ILE A CA 1
ATOM 784 C C . ILE A 1 95 ? -2.229 2.241 0.070 1.00 93.56 95 ILE A C 1
ATOM 786 O O . ILE A 1 95 ? -2.118 1.712 1.172 1.00 93.56 95 ILE A O 1
ATOM 790 N N . LEU A 1 96 ? -2.337 3.552 -0.089 1.00 93.62 96 LEU A N 1
ATOM 791 C CA . LEU A 1 96 ? -2.479 4.519 0.988 1.00 93.62 96 LEU A CA 1
ATOM 792 C C . LEU A 1 96 ? -3.931 4.995 1.025 1.00 93.62 96 LEU A C 1
ATOM 794 O O . LEU A 1 96 ? -4.473 5.415 0.003 1.00 93.62 96 LEU A O 1
ATOM 798 N N . ILE A 1 97 ? -4.553 4.925 2.196 1.00 93.19 97 ILE A N 1
ATOM 799 C CA . ILE A 1 97 ? -5.914 5.411 2.430 1.00 93.19 97 ILE A CA 1
ATOM 800 C C . ILE A 1 97 ? -5.817 6.604 3.378 1.00 93.19 97 ILE A C 1
ATOM 802 O O . ILE A 1 97 ? -5.413 6.432 4.527 1.00 93.19 97 ILE A O 1
ATOM 806 N N . PHE A 1 98 ? -6.191 7.791 2.898 1.00 92.38 98 PHE A N 1
ATOM 807 C CA . PHE A 1 98 ? -6.225 9.032 3.670 1.00 92.38 98 PHE A CA 1
ATOM 808 C C . PHE A 1 98 ? -7.648 9.324 4.127 1.00 92.38 98 PHE A C 1
ATOM 810 O O . PHE A 1 98 ? -8.486 9.773 3.342 1.00 92.38 98 PHE A O 1
ATOM 817 N N . THR A 1 99 ? -7.944 9.051 5.394 1.00 91.00 99 THR A N 1
ATOM 818 C CA . THR A 1 99 ? -9.322 9.064 5.906 1.00 91.00 99 THR A CA 1
ATOM 819 C C . THR A 1 99 ? -9.930 10.460 5.964 1.00 91.00 99 THR A C 1
ATOM 821 O O . THR A 1 99 ? -11.093 10.634 5.602 1.00 91.00 99 THR A O 1
ATOM 824 N N . ASP A 1 100 ? -9.152 11.464 6.366 1.00 91.25 100 ASP A N 1
ATOM 825 C CA . ASP A 1 100 ? -9.651 12.826 6.574 1.00 91.25 100 ASP A CA 1
ATOM 826 C C . ASP A 1 100 ? -9.805 13.559 5.235 1.00 91.25 100 ASP A C 1
ATOM 828 O O . ASP A 1 100 ? -10.723 14.358 5.049 1.00 91.25 100 ASP A O 1
ATOM 832 N N . GLN A 1 101 ? -8.930 13.239 4.276 1.00 88.38 101 GLN A N 1
ATOM 833 C CA . GLN A 1 101 ? -8.973 13.746 2.900 1.00 88.38 101 GLN A CA 1
ATOM 834 C C . GLN A 1 101 ? -9.925 12.947 2.001 1.00 88.38 101 GLN A C 1
ATOM 836 O O . GLN A 1 101 ? -10.246 13.404 0.907 1.00 88.38 101 GLN A O 1
ATOM 841 N N . LYS A 1 102 ? -10.398 11.780 2.463 1.00 88.44 102 LYS A N 1
ATOM 842 C CA . LYS A 1 102 ? -11.192 10.818 1.680 1.00 88.44 102 LYS A CA 1
ATOM 843 C C . LYS A 1 102 ? -10.534 10.470 0.345 1.00 88.44 102 LYS A C 1
ATOM 845 O O . LYS A 1 102 ? -11.202 10.342 -0.678 1.00 88.44 102 LYS A O 1
ATOM 850 N N . GLU A 1 103 ? -9.218 10.323 0.368 1.00 87.12 103 GLU A N 1
ATOM 851 C CA . GLU A 1 103 ? -8.413 10.067 -0.817 1.00 87.12 103 GLU A CA 1
ATOM 852 C C . GLU A 1 103 ? -7.755 8.693 -0.713 1.00 87.12 103 GLU A C 1
ATOM 854 O O . GLU A 1 103 ? -7.341 8.257 0.363 1.00 87.12 103 GLU A O 1
ATOM 859 N N . ILE A 1 104 ? -7.659 8.002 -1.846 1.00 89.81 104 ILE A N 1
ATOM 860 C CA . ILE A 1 104 ? -6.910 6.755 -1.963 1.00 89.81 104 ILE A CA 1
ATOM 861 C C . ILE A 1 104 ? -5.810 6.980 -2.984 1.00 89.81 104 ILE A C 1
ATOM 863 O O . ILE A 1 104 ? -6.060 7.429 -4.101 1.00 89.81 104 ILE A O 1
ATOM 867 N N . PHE A 1 105 ? -4.599 6.609 -2.604 1.00 90.50 105 PHE A N 1
ATOM 868 C CA . PHE A 1 105 ? -3.426 6.672 -3.451 1.00 90.50 105 PHE A CA 1
ATOM 869 C C . PHE A 1 105 ? -2.809 5.280 -3.565 1.00 90.50 105 PHE A C 1
ATOM 871 O O . PHE A 1 105 ? -2.853 4.502 -2.617 1.00 90.50 105 PHE A O 1
ATOM 878 N N . ALA A 1 106 ? -2.219 4.942 -4.708 1.00 92.19 106 ALA A N 1
ATOM 879 C CA . ALA A 1 106 ? -1.497 3.686 -4.856 1.00 92.19 106 ALA A CA 1
ATOM 880 C C . ALA A 1 106 ? -0.185 3.892 -5.601 1.00 92.19 106 ALA A C 1
ATOM 882 O O . ALA A 1 106 ? -0.099 4.695 -6.527 1.00 92.19 106 ALA A O 1
ATOM 883 N N . VAL A 1 107 ? 0.819 3.121 -5.200 1.00 93.00 107 VAL A N 1
ATOM 884 C CA . VAL A 1 107 ? 2.122 3.049 -5.855 1.00 93.00 107 VAL A CA 1
ATOM 885 C C . VAL A 1 107 ? 2.573 1.599 -5.915 1.00 93.00 107 VAL A C 1
ATOM 887 O O . VAL A 1 107 ? 2.244 0.783 -5.054 1.00 93.00 107 VAL A O 1
ATOM 890 N N . THR A 1 108 ? 3.333 1.269 -6.944 1.00 93.81 108 THR A N 1
ATOM 891 C CA . THR A 1 108 ? 3.809 -0.087 -7.207 1.00 93.81 108 THR A CA 1
ATOM 892 C C . THR A 1 108 ? 5.324 -0.126 -7.287 1.00 93.81 108 THR A C 1
ATOM 894 O O . THR A 1 108 ? 5.977 0.885 -7.563 1.00 93.81 108 THR A O 1
ATOM 897 N N . GLY A 1 109 ? 5.894 -1.308 -7.065 1.00 91.12 109 GLY A N 1
ATOM 898 C CA . GLY A 1 109 ? 7.305 -1.548 -7.349 1.00 91.12 109 GLY A CA 1
ATOM 899 C C . GLY A 1 109 ? 7.622 -1.473 -8.847 1.00 91.12 109 GLY A C 1
ATOM 900 O O . GLY A 1 109 ? 6.746 -1.619 -9.705 1.00 91.12 109 GLY A O 1
ATOM 901 N N . GLU A 1 110 ? 8.897 -1.274 -9.189 1.00 89.75 110 GLU A N 1
ATOM 902 C CA . GLU A 1 110 ? 9.326 -1.053 -10.578 1.00 89.75 110 GLU A CA 1
ATOM 903 C C . GLU A 1 110 ? 8.982 -2.223 -11.509 1.00 89.75 110 GLU A C 1
ATOM 905 O O . GLU A 1 110 ? 8.748 -2.023 -12.704 1.00 89.75 110 GLU A O 1
ATOM 910 N N . ALA A 1 111 ? 8.965 -3.454 -10.989 1.00 89.50 111 ALA A N 1
ATOM 911 C CA . ALA A 1 111 ? 8.638 -4.635 -11.782 1.00 89.50 111 ALA A CA 1
ATOM 912 C C . ALA A 1 111 ? 7.183 -4.599 -12.272 1.00 89.50 111 ALA A C 1
ATOM 914 O O . ALA A 1 111 ? 6.921 -4.940 -13.426 1.00 89.50 111 ALA A O 1
ATOM 915 N N . LEU A 1 112 ? 6.251 -4.139 -11.433 1.00 90.00 112 LEU A N 1
ATOM 916 C CA . LEU A 1 112 ? 4.847 -3.955 -11.805 1.00 90.00 112 LEU A CA 1
ATOM 917 C C . LEU A 1 112 ? 4.641 -2.735 -12.705 1.00 90.00 112 LEU A C 1
ATOM 919 O O . LEU A 1 112 ? 3.890 -2.830 -13.675 1.00 90.00 112 LEU A O 1
ATOM 923 N N . GLN A 1 113 ? 5.360 -1.635 -12.462 1.00 90.75 113 GLN A N 1
ATOM 924 C CA . GLN A 1 113 ? 5.323 -0.465 -13.351 1.00 90.75 113 GLN A CA 1
ATOM 925 C C . GLN A 1 113 ? 5.714 -0.848 -14.785 1.00 90.75 113 GLN A C 1
ATOM 927 O O . GLN A 1 113 ? 5.009 -0.520 -15.736 1.00 90.75 113 GLN A O 1
ATOM 932 N N . LYS A 1 114 ? 6.781 -1.642 -14.954 1.00 89.50 114 LYS A N 1
ATOM 933 C CA . LYS A 1 114 ? 7.217 -2.152 -16.270 1.00 89.50 114 LYS A CA 1
ATOM 934 C C . LYS A 1 114 ? 6.205 -3.093 -16.931 1.00 89.50 114 LYS A C 1
ATOM 936 O O . LYS A 1 114 ? 6.224 -3.233 -18.150 1.00 89.50 114 LYS A O 1
ATOM 941 N N . LYS A 1 115 ? 5.330 -3.733 -16.148 1.00 88.00 115 LYS A N 1
ATOM 942 C CA . LYS A 1 115 ? 4.221 -4.576 -16.631 1.00 88.00 115 LYS A CA 1
ATOM 943 C C . LYS A 1 115 ? 2.949 -3.768 -16.943 1.00 88.00 115 LYS A C 1
ATOM 945 O O . LYS A 1 115 ? 1.951 -4.360 -17.341 1.00 88.00 115 LYS A O 1
ATOM 950 N N . GLY A 1 116 ? 2.981 -2.441 -16.788 1.00 85.31 116 GLY A N 1
ATOM 951 C CA . GLY A 1 116 ? 1.873 -1.536 -17.104 1.00 85.31 116 GLY A CA 1
ATOM 952 C C . GLY A 1 116 ? 1.008 -1.127 -15.910 1.00 85.31 116 GLY A C 1
ATOM 953 O O . GLY A 1 116 ? 0.043 -0.392 -16.097 1.00 85.31 116 GLY A O 1
ATOM 954 N N . LEU A 1 117 ? 1.341 -1.554 -14.685 1.00 87.56 117 LEU A N 1
ATOM 955 C CA . LEU A 1 117 ? 0.730 -1.034 -13.454 1.00 87.56 117 LEU A CA 1
ATOM 956 C C . LEU A 1 117 ? 1.506 0.202 -12.975 1.00 87.56 117 LEU A C 1
ATOM 958 O O . LEU A 1 117 ? 2.082 0.204 -11.886 1.00 87.56 117 LEU A O 1
ATOM 962 N N . ASP A 1 118 ? 1.583 1.224 -13.824 1.00 86.12 118 ASP A N 1
ATOM 963 C CA . ASP A 1 118 ? 2.270 2.478 -13.516 1.00 86.12 118 ASP A CA 1
ATOM 964 C C . ASP A 1 118 ? 1.376 3.489 -12.773 1.00 86.12 118 ASP A C 1
ATOM 966 O O . ASP A 1 118 ? 0.160 3.314 -12.638 1.00 86.12 118 ASP A O 1
ATOM 970 N N . ASP A 1 119 ? 1.996 4.569 -12.286 1.00 80.75 119 ASP A N 1
ATOM 971 C CA . ASP A 1 119 ? 1.324 5.635 -11.533 1.00 80.75 119 ASP A CA 1
ATOM 972 C C . ASP A 1 119 ? 0.142 6.244 -12.320 1.00 80.75 119 ASP A C 1
ATOM 974 O O . ASP A 1 119 ? -0.853 6.663 -11.726 1.00 80.75 119 ASP A O 1
ATOM 978 N N . VAL A 1 120 ? 0.217 6.288 -13.656 1.00 83.56 120 VAL A N 1
ATOM 979 C CA . VAL A 1 120 ? -0.835 6.860 -14.512 1.00 83.56 120 VAL A CA 1
ATOM 980 C C . VAL A 1 120 ? -2.041 5.929 -14.556 1.00 83.56 120 VAL A C 1
ATOM 982 O O . VAL A 1 120 ? -3.172 6.374 -14.340 1.00 83.56 120 VAL A O 1
ATOM 985 N N . PHE A 1 121 ? -1.813 4.638 -14.791 1.00 85.44 121 PHE A N 1
ATOM 986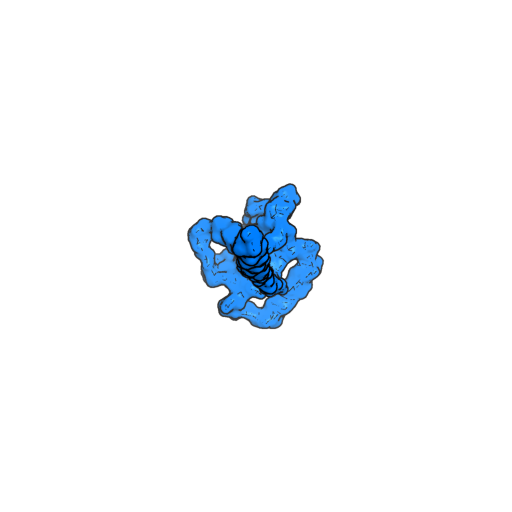 C CA . PHE A 1 121 ? -2.866 3.628 -14.795 1.00 85.44 121 PHE A CA 1
ATOM 987 C C . PHE A 1 121 ? -3.598 3.572 -13.448 1.00 85.44 121 PHE A C 1
ATOM 989 O O . PHE A 1 121 ? -4.834 3.573 -13.406 1.00 85.44 121 PHE A O 1
ATOM 996 N N . LEU A 1 122 ? -2.845 3.575 -12.344 1.00 84.75 122 LEU A N 1
ATOM 997 C CA . LEU A 1 122 ? -3.403 3.529 -10.992 1.00 84.75 122 LEU A CA 1
ATOM 998 C C . LEU A 1 122 ? -4.225 4.779 -10.677 1.00 84.75 122 LEU A C 1
ATOM 1000 O O . LEU A 1 122 ? -5.364 4.649 -10.230 1.00 84.75 122 LEU A O 1
ATOM 1004 N N . LYS A 1 123 ? -3.705 5.977 -10.978 1.00 83.38 123 LYS A N 1
ATOM 1005 C CA . LYS A 1 123 ? -4.446 7.237 -10.792 1.00 83.38 123 LYS A CA 1
ATOM 1006 C C . LYS A 1 123 ? -5.753 7.248 -11.584 1.00 83.38 123 LYS A C 1
ATOM 1008 O O . LYS A 1 123 ? -6.790 7.620 -11.041 1.00 83.38 123 LYS A O 1
ATOM 1013 N N . LEU A 1 124 ? -5.742 6.789 -12.839 1.00 81.06 124 LEU A N 1
ATOM 1014 C CA . LEU A 1 124 ? -6.959 6.697 -13.655 1.00 81.06 124 LEU A CA 1
ATOM 1015 C C . LEU A 1 124 ? -8.001 5.755 -13.038 1.00 81.06 124 LEU A C 1
ATOM 1017 O O . LEU A 1 124 ? -9.188 6.086 -12.998 1.00 81.06 124 LEU A O 1
ATOM 1021 N N . LYS A 1 125 ? -7.572 4.593 -12.532 1.00 81.75 125 LYS A N 1
ATOM 1022 C CA . LYS A 1 125 ? -8.480 3.637 -11.888 1.00 81.75 125 LYS A CA 1
ATOM 1023 C C . LYS A 1 125 ? -9.017 4.140 -10.554 1.00 81.75 125 LYS A C 1
ATOM 1025 O O . LYS A 1 125 ? -10.220 4.037 -10.329 1.00 81.75 125 LYS A O 1
ATOM 1030 N N . LEU A 1 126 ? -8.181 4.727 -9.708 1.00 81.94 126 LEU A N 1
ATOM 1031 C CA . LEU A 1 126 ? -8.609 5.240 -8.406 1.00 81.94 126 LEU A CA 1
ATOM 1032 C C . LEU A 1 126 ? -9.544 6.447 -8.541 1.00 81.94 126 LEU A C 1
ATOM 1034 O O . LEU A 1 126 ? -10.590 6.473 -7.895 1.00 81.94 126 LEU A O 1
ATOM 1038 N N . ASN A 1 127 ? -9.263 7.372 -9.462 1.00 74.06 127 ASN A N 1
ATOM 1039 C CA . ASN A 1 127 ? -10.160 8.500 -9.736 1.00 74.06 127 ASN A CA 1
ATOM 1040 C C . ASN A 1 127 ? -11.538 8.041 -10.232 1.00 74.06 127 ASN A C 1
ATOM 1042 O O . ASN A 1 127 ? -12.550 8.648 -9.888 1.00 74.06 127 ASN A O 1
ATOM 1046 N N . SER A 1 128 ? -11.602 6.945 -10.997 1.00 66.25 128 SER A N 1
ATOM 1047 C CA . SER A 1 128 ? -12.888 6.381 -11.430 1.00 66.25 128 SER A CA 1
ATOM 1048 C C . SER A 1 128 ? -13.724 5.812 -10.275 1.00 66.25 128 SER A C 1
ATOM 1050 O O . SER A 1 128 ? -14.948 5.792 -10.367 1.00 66.25 128 SER A O 1
ATOM 1052 N N . ILE A 1 129 ? -13.079 5.388 -9.182 1.00 64.62 129 ILE A N 1
ATOM 1053 C CA . ILE A 1 129 ? -13.740 4.871 -7.976 1.00 64.62 129 ILE A CA 1
ATOM 1054 C C . ILE A 1 129 ? -14.150 6.025 -7.057 1.00 64.62 129 ILE A C 1
ATOM 1056 O O . ILE A 1 129 ? -15.267 6.027 -6.551 1.00 64.62 129 ILE A O 1
ATOM 1060 N N . SER A 1 130 ? -13.293 7.039 -6.896 1.00 54.25 130 SER A N 1
ATOM 1061 C CA . SER A 1 130 ? -13.598 8.227 -6.088 1.00 54.25 130 SER A CA 1
ATOM 1062 C C . SER A 1 130 ? -14.786 9.033 -6.623 1.00 54.25 130 SER A C 1
ATOM 1064 O O . SER A 1 130 ? -15.416 9.739 -5.849 1.00 54.25 130 SER A O 1
ATOM 1066 N N . PHE A 1 131 ? -15.107 8.939 -7.917 1.00 44.25 131 PHE A N 1
ATOM 1067 C CA . PHE A 1 131 ? -16.300 9.572 -8.494 1.00 44.25 131 PHE A CA 1
ATOM 1068 C C . PHE A 1 131 ? -17.612 8.847 -8.131 1.00 44.25 131 PHE A C 1
ATOM 1070 O O . PHE A 1 131 ? -18.695 9.394 -8.321 1.00 44.25 131 PHE A O 1
ATOM 1077 N N . LEU A 1 132 ? -17.531 7.603 -7.649 1.00 41.41 132 LEU A N 1
ATOM 1078 C CA . LEU A 1 132 ? -18.687 6.766 -7.312 1.00 41.41 132 LEU A CA 1
ATOM 1079 C C . LEU A 1 132 ? -19.014 6.743 -5.806 1.00 41.41 132 LEU A C 1
ATOM 1081 O O . LEU A 1 132 ? -20.020 6.138 -5.435 1.00 41.41 132 LEU A O 1
ATOM 1085 N N . MET A 1 133 ? -18.188 7.372 -4.962 1.00 43.47 133 MET A N 1
ATOM 1086 C CA . MET A 1 133 ? -18.435 7.593 -3.526 1.00 43.47 133 MET A CA 1
ATOM 1087 C C . MET A 1 133 ? -18.939 9.010 -3.267 1.00 43.47 133 MET A C 1
ATOM 1089 O O . MET A 1 133 ? -19.804 9.150 -2.374 1.00 43.47 133 MET A O 1
#

Mean predicted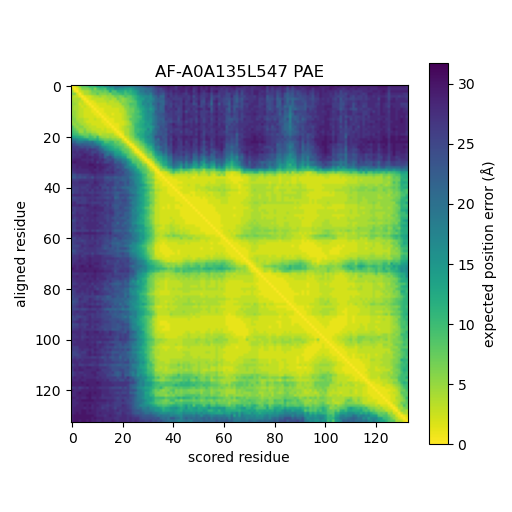 aligned error: 12.19 Å